Protein AF-A0A5E4MX43-F1 (afdb_monomer_lite)

Structure (mmCIF, N/CA/C/O backbone):
data_AF-A0A5E4MX43-F1
#
_entry.id   AF-A0A5E4MX43-F1
#
loop_
_atom_site.group_PDB
_atom_site.id
_atom_site.type_symbol
_atom_site.label_atom_id
_atom_site.label_alt_id
_atom_site.label_comp_id
_atom_site.label_asym_id
_atom_site.label_entity_id
_atom_site.label_seq_id
_atom_site.pdbx_PDB_ins_code
_atom_site.Cartn_x
_atom_site.Cartn_y
_atom_site.Cartn_z
_atom_site.occupancy
_atom_site.B_iso_or_equiv
_atom_site.auth_seq_id
_atom_site.auth_comp_id
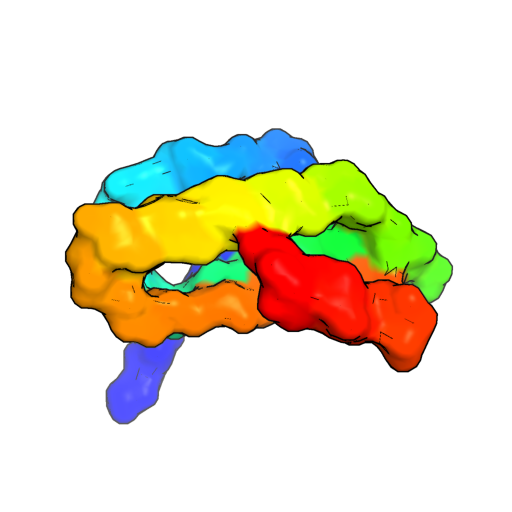_atom_site.auth_asym_id
_atom_site.auth_atom_id
_atom_site.pdbx_PDB_model_num
ATOM 1 N N . MET A 1 1 ? -14.273 -20.251 2.000 1.00 58.69 1 MET A N 1
ATOM 2 C CA . MET A 1 1 ? -14.826 -18.963 1.533 1.00 58.69 1 MET A CA 1
ATOM 3 C C . MET A 1 1 ? -13.884 -18.440 0.459 1.00 58.69 1 MET A C 1
ATOM 5 O O . MET A 1 1 ? -12.686 -18.632 0.622 1.00 58.69 1 MET A O 1
ATOM 9 N N . ILE A 1 2 ? -14.394 -17.900 -0.647 1.00 78.62 2 ILE A N 1
ATOM 10 C CA . ILE A 1 2 ? -13.569 -17.220 -1.660 1.00 78.62 2 ILE A CA 1
ATOM 11 C C . ILE A 1 2 ? -13.462 -15.761 -1.205 1.00 78.62 2 ILE A C 1
ATOM 13 O O . ILE A 1 2 ? -14.501 -15.181 -0.900 1.00 78.62 2 ILE A O 1
ATOM 17 N N . GLY A 1 3 ? -12.250 -15.211 -1.102 1.00 90.06 3 GLY A N 1
ATOM 18 C CA . GLY A 1 3 ? -12.040 -13.816 -0.698 1.00 90.06 3 GLY A CA 1
ATOM 19 C C . GLY A 1 3 ? -12.164 -12.832 -1.866 1.00 90.06 3 GLY A C 1
ATOM 20 O O . GLY A 1 3 ? -11.924 -13.200 -3.018 1.00 90.06 3 GLY A O 1
ATOM 21 N N . ALA A 1 4 ? -12.525 -11.586 -1.568 1.00 96.94 4 ALA A N 1
ATOM 22 C CA . ALA A 1 4 ? -12.607 -10.473 -2.502 1.00 96.94 4 ALA A CA 1
ATOM 23 C C . ALA A 1 4 ? -11.350 -9.595 -2.418 1.00 96.94 4 ALA A C 1
ATOM 25 O O . ALA A 1 4 ? -10.922 -9.176 -1.342 1.00 96.94 4 ALA A O 1
ATOM 26 N N . GLY A 1 5 ? -10.762 -9.293 -3.575 1.00 97.50 5 GLY A N 1
ATOM 27 C CA . GLY A 1 5 ? -9.574 -8.455 -3.670 1.00 97.50 5 GLY A CA 1
ATOM 28 C C . GLY A 1 5 ? -9.679 -7.426 -4.783 1.00 97.50 5 GLY A C 1
ATOM 29 O O . GLY A 1 5 ? -10.269 -7.693 -5.829 1.00 97.50 5 GLY A O 1
ATOM 30 N N . VAL A 1 6 ? -9.078 -6.256 -4.569 1.00 98.25 6 VAL A N 1
ATOM 31 C CA . VAL A 1 6 ? -8.969 -5.201 -5.587 1.00 98.25 6 VAL A CA 1
ATOM 32 C C . VAL A 1 6 ? -7.520 -4.773 -5.729 1.00 98.25 6 VAL A C 1
ATOM 34 O O . VAL A 1 6 ? -6.849 -4.489 -4.739 1.00 98.25 6 VAL A O 1
ATOM 37 N N . ALA A 1 7 ? -7.055 -4.691 -6.974 1.00 98.00 7 ALA A N 1
ATOM 38 C CA . ALA A 1 7 ? -5.770 -4.101 -7.307 1.00 98.00 7 ALA A CA 1
ATOM 39 C C . ALA A 1 7 ? -5.940 -2.642 -7.740 1.00 98.00 7 ALA A C 1
ATOM 41 O O . ALA A 1 7 ? -6.800 -2.335 -8.567 1.00 98.00 7 ALA A O 1
ATOM 42 N N . ILE A 1 8 ? -5.100 -1.751 -7.216 1.00 98.38 8 ILE A N 1
ATOM 43 C CA . ILE A 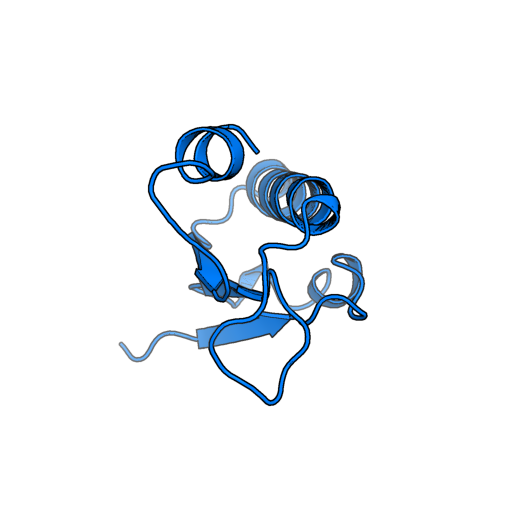1 8 ? -5.018 -0.357 -7.656 1.00 98.38 8 ILE A CA 1
ATOM 44 C C . ILE A 1 8 ? -3.633 -0.056 -8.226 1.00 98.38 8 ILE A C 1
ATOM 46 O O . ILE A 1 8 ? -2.605 -0.442 -7.667 1.00 98.38 8 ILE A O 1
ATOM 50 N N . VAL A 1 9 ? -3.614 0.651 -9.354 1.00 98.38 9 VAL A N 1
ATOM 51 C CA . VAL A 1 9 ? -2.390 1.032 -10.076 1.00 98.38 9 VAL A CA 1
ATOM 52 C C . VAL A 1 9 ? -1.875 2.398 -9.606 1.00 98.38 9 VAL A C 1
ATOM 54 O O . VAL A 1 9 ? -2.611 3.116 -8.917 1.00 98.38 9 VAL A O 1
ATOM 57 N N . PRO A 1 10 ? -0.647 2.822 -9.969 1.00 98.06 10 PRO A N 1
ATOM 58 C CA . PRO A 1 10 ? -0.097 4.118 -9.563 1.00 98.06 10 PRO A CA 1
ATOM 59 C C . PRO A 1 10 ? -1.009 5.321 -9.835 1.00 98.06 10 PRO A C 1
ATOM 61 O O . PRO A 1 10 ? -1.109 6.205 -8.983 1.00 98.06 10 PRO A O 1
ATOM 64 N N . SER A 1 11 ? -1.739 5.315 -10.951 1.00 97.56 11 SER A N 1
ATOM 65 C CA . SER A 1 11 ? -2.671 6.381 -11.337 1.00 97.56 11 SER A CA 1
ATOM 66 C C . SER A 1 11 ? -4.019 6.359 -10.605 1.00 97.56 11 SER A C 1
ATOM 68 O O . SER A 1 11 ? -4.736 7.356 -10.641 1.00 97.56 11 SER A O 1
ATOM 70 N N . THR A 1 12 ? -4.379 5.269 -9.921 1.00 98.31 12 THR A N 1
ATOM 71 C CA . THR A 1 12 ? -5.627 5.183 -9.150 1.0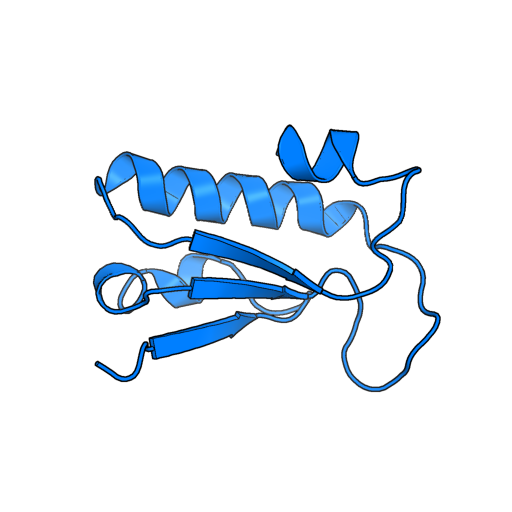0 98.31 12 THR A CA 1
ATOM 72 C C . THR A 1 12 ? -5.436 5.800 -7.769 1.00 98.31 12 THR A C 1
ATOM 74 O O . THR A 1 12 ? -4.562 5.385 -7.002 1.00 98.31 12 THR A O 1
ATOM 77 N N . HIS A 1 13 ? -6.266 6.783 -7.431 1.00 97.75 13 HIS A N 1
ATOM 78 C CA . HIS A 1 13 ? -6.245 7.415 -6.117 1.00 97.75 13 HIS A CA 1
ATOM 79 C C . HIS A 1 13 ? -6.865 6.481 -5.047 1.00 97.75 13 HIS A C 1
ATOM 81 O O . HIS A 1 13 ? -7.916 5.897 -5.305 1.00 97.75 13 HIS A O 1
ATOM 87 N N . PRO A 1 14 ? -6.304 6.354 -3.823 1.00 97.25 14 PRO A N 1
ATOM 88 C CA . PRO A 1 14 ? -6.857 5.497 -2.756 1.00 97.25 14 PRO A CA 1
ATOM 89 C C . PRO A 1 14 ? -8.325 5.734 -2.419 1.00 97.25 14 PRO A C 1
ATOM 91 O O . PRO A 1 14 ? -9.043 4.806 -2.065 1.00 97.25 14 PRO A O 1
ATOM 94 N N . ASN A 1 15 ? -8.783 6.981 -2.543 1.00 97.31 15 ASN A N 1
ATOM 95 C CA . ASN A 1 15 ? -10.177 7.348 -2.276 1.00 97.31 15 ASN A CA 1
ATOM 96 C C . ASN A 1 15 ? -11.196 6.619 -3.162 1.00 97.31 15 ASN A C 1
ATOM 98 O O . ASN A 1 15 ? -12.359 6.564 -2.770 1.00 97.31 15 ASN A O 1
ATOM 102 N N . GLU A 1 16 ? -10.799 6.033 -4.293 1.00 97.94 16 GLU A N 1
ATOM 103 C CA . GLU A 1 16 ? -11.692 5.177 -5.087 1.00 97.94 16 GLU A CA 1
ATOM 104 C C . GLU A 1 16 ? -12.179 3.955 -4.283 1.00 97.94 16 GLU A C 1
ATOM 106 O O . GLU A 1 16 ? -13.284 3.462 -4.493 1.00 97.94 16 GLU A O 1
ATOM 111 N N . LEU A 1 17 ? -11.415 3.516 -3.273 1.00 98.31 17 LEU A N 1
ATOM 112 C CA . LEU A 1 17 ? -11.778 2.399 -2.397 1.00 98.31 17 LEU A CA 1
ATOM 113 C C . LEU A 1 17 ? -12.837 2.761 -1.346 1.00 98.31 17 LEU A C 1
ATOM 115 O O . LEU A 1 17 ? -13.380 1.870 -0.695 1.00 98.31 17 LEU A O 1
ATOM 119 N N . LYS A 1 18 ? -13.156 4.050 -1.154 1.00 96.88 18 LYS A N 1
ATOM 120 C CA . LYS A 1 18 ? -13.922 4.537 0.009 1.00 96.88 18 LYS A CA 1
ATOM 121 C C . LYS A 1 18 ? -15.282 3.864 0.203 1.00 96.88 18 LYS A C 1
ATOM 123 O O . LYS A 1 18 ? -15.763 3.844 1.334 1.00 96.88 18 LYS A O 1
ATOM 128 N N . 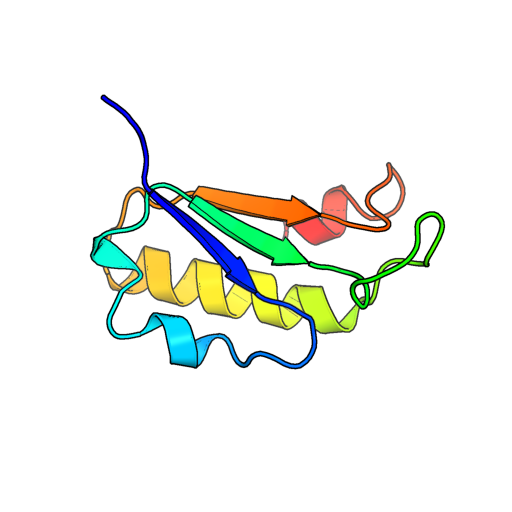TYR A 1 19 ? -15.904 3.363 -0.861 1.00 97.44 19 TYR A N 1
ATOM 129 C CA . TYR A 1 19 ? -17.203 2.695 -0.789 1.00 97.44 19 TYR A CA 1
ATOM 130 C C . TYR A 1 19 ? -17.105 1.178 -0.715 1.00 97.44 19 TYR A C 1
ATOM 132 O O . TYR A 1 19 ? -18.038 0.569 -0.223 1.00 97.44 19 TYR A O 1
ATOM 140 N N . ILE A 1 20 ? -15.997 0.577 -1.144 1.00 97.69 20 ILE A N 1
ATOM 141 C CA . ILE A 1 20 ? -15.893 -0.882 -1.287 1.00 97.69 20 ILE A CA 1
ATOM 142 C C . ILE A 1 20 ? -14.914 -1.518 -0.305 1.00 97.69 20 ILE A C 1
ATOM 144 O O . ILE A 1 20 ? -14.992 -2.712 -0.081 1.00 97.69 20 ILE A O 1
ATOM 148 N N . ILE A 1 21 ? -14.021 -0.744 0.326 1.00 98.12 21 ILE A N 1
ATOM 149 C CA . ILE A 1 21 ? -12.923 -1.291 1.144 1.00 98.12 21 ILE A CA 1
ATOM 150 C C . ILE A 1 21 ? -13.388 -2.213 2.280 1.00 98.12 21 ILE A C 1
ATOM 152 O O . ILE A 1 21 ? -12.667 -3.122 2.657 1.00 98.12 21 ILE A O 1
ATOM 156 N N . HIS A 1 22 ? -14.603 -2.008 2.789 1.00 97.12 22 HIS A N 1
ATOM 157 C CA . HIS A 1 22 ? -15.202 -2.818 3.849 1.00 97.12 22 HIS A CA 1
ATOM 158 C C . HIS A 1 22 ? -15.673 -4.210 3.393 1.00 97.12 22 HIS A C 1
ATOM 160 O O . HIS A 1 22 ? -15.941 -5.060 4.234 1.00 97.12 22 HIS A O 1
ATOM 166 N N . GLU A 1 23 ? -15.775 -4.436 2.083 1.00 97.25 23 GLU A N 1
ATOM 167 C CA . GLU A 1 23 ? -16.116 -5.728 1.477 1.00 97.25 23 GLU A CA 1
ATOM 168 C C . GLU A 1 23 ? -14.866 -6.494 1.014 1.00 97.25 23 GLU A C 1
ATOM 170 O O . GLU A 1 23 ? -14.982 -7.603 0.500 1.00 97.25 23 GLU A O 1
ATOM 175 N N . LEU A 1 24 ? -13.672 -5.898 1.144 1.00 98.12 24 LEU A N 1
ATOM 176 C CA . LEU A 1 24 ? -12.428 -6.463 0.629 1.00 98.12 24 LEU A CA 1
ATOM 177 C C . LEU A 1 24 ? -11.658 -7.198 1.722 1.00 98.12 24 LEU A C 1
ATOM 179 O O . LEU A 1 24 ? -11.345 -6.629 2.769 1.00 98.12 24 LEU A O 1
ATOM 183 N N . ASP A 1 25 ? -11.238 -8.420 1.413 1.00 98.31 25 ASP A N 1
ATOM 184 C CA . ASP A 1 25 ? -10.246 -9.152 2.196 1.00 98.31 25 ASP A CA 1
ATOM 185 C C . ASP A 1 25 ? -8.834 -8.607 1.934 1.00 98.31 25 ASP A C 1
ATOM 187 O O . ASP A 1 25 ? -7.994 -8.584 2.833 1.00 98.31 25 ASP A O 1
ATOM 191 N N . VAL A 1 26 ? -8.559 -8.140 0.707 1.00 98.38 26 VAL A N 1
ATOM 192 C CA . VAL A 1 26 ? -7.239 -7.623 0.318 1.00 98.38 26 VAL A CA 1
ATOM 193 C C . VAL A 1 26 ? -7.304 -6.438 -0.649 1.00 98.38 26 VAL A C 1
ATOM 195 O O . VAL A 1 26 ? -8.052 -6.428 -1.628 1.00 98.38 26 VAL A O 1
ATOM 198 N N . VAL A 1 27 ? -6.443 -5.449 -0.418 1.00 98.62 27 VAL A N 1
ATOM 199 C CA . VAL A 1 27 ? -6.112 -4.389 -1.376 1.00 98.62 27 VAL A CA 1
ATOM 200 C C . VAL A 1 27 ? -4.683 -4.607 -1.865 1.00 98.62 27 VAL A C 1
ATOM 202 O O . VAL A 1 27 ? -3.731 -4.511 -1.091 1.00 98.62 27 VAL A O 1
ATOM 205 N N . LEU A 1 28 ? -4.525 -4.887 -3.158 1.00 98.56 28 LEU A N 1
ATOM 206 C CA . LEU A 1 28 ? -3.226 -4.997 -3.816 1.00 98.56 28 LEU A CA 1
ATOM 207 C C . LEU A 1 28 ? -2.813 -3.631 -4.375 1.00 98.56 28 LEU A C 1
ATOM 209 O O . LEU A 1 28 ? -3.461 -3.082 -5.264 1.00 98.56 28 LEU A O 1
ATOM 213 N N . ILE A 1 29 ? -1.720 -3.074 -3.873 1.00 98.62 29 ILE A N 1
ATOM 214 C CA . ILE A 1 29 ? -1.163 -1.810 -4.347 1.00 98.62 29 ILE A CA 1
ATOM 215 C C . ILE A 1 29 ? -0.030 -2.125 -5.317 1.00 98.62 29 ILE A C 1
ATOM 217 O O . ILE A 1 29 ? 1.002 -2.665 -4.917 1.00 98.62 29 ILE A O 1
ATOM 221 N N . MET A 1 30 ? -0.198 -1.764 -6.590 1.00 98.31 30 MET A N 1
ATOM 222 C CA . MET A 1 30 ? 0.904 -1.863 -7.541 1.00 98.31 30 MET A CA 1
ATOM 223 C C . MET A 1 30 ? 1.906 -0.729 -7.312 1.00 98.31 30 MET A C 1
ATOM 225 O O . MET A 1 30 ? 1.567 0.453 -7.411 1.00 98.31 30 MET A O 1
ATOM 229 N N . SER A 1 31 ? 3.158 -1.096 -7.055 1.00 98.00 31 SER A N 1
ATOM 230 C CA . SER A 1 31 ? 4.298 -0.193 -6.895 1.00 98.00 31 SER A CA 1
ATOM 231 C C . SER A 1 31 ? 5.062 0.085 -8.190 1.00 98.00 31 SER A C 1
ATOM 233 O O . SER A 1 31 ? 6.120 0.704 -8.160 1.00 98.00 31 SER A O 1
ATOM 235 N N . VAL A 1 32 ? 4.513 -0.325 -9.334 1.00 97.88 32 VAL A N 1
ATOM 236 C CA . VAL A 1 32 ? 5.001 -0.038 -10.693 1.00 97.88 32 VAL A CA 1
ATOM 237 C C . VAL A 1 32 ? 3.814 0.196 -11.625 1.00 97.88 32 VAL A C 1
ATOM 239 O O . VAL A 1 32 ? 2.679 -0.151 -11.291 1.00 97.88 32 VAL A O 1
ATOM 242 N N . ASN A 1 33 ? 4.052 0.770 -12.805 1.00 96.12 33 ASN A N 1
ATOM 243 C CA . ASN A 1 33 ? 2.999 0.846 -13.816 1.00 96.12 33 ASN A CA 1
ATOM 244 C C . ASN A 1 33 ? 2.708 -0.556 -14.383 1.00 96.12 33 ASN A C 1
ATOM 246 O O . ASN A 1 33 ? 3.638 -1.343 -14.573 1.00 96.12 33 ASN A O 1
ATOM 250 N N . PRO A 1 34 ? 1.442 -0.894 -14.672 1.00 94.00 34 PRO A N 1
ATOM 251 C CA . PRO A 1 34 ? 1.094 -2.202 -15.214 1.00 94.00 34 PRO A CA 1
ATOM 252 C C . PRO A 1 34 ? 1.704 -2.423 -16.606 1.00 94.00 34 PRO A C 1
ATOM 254 O O . PRO A 1 34 ? 1.897 -1.480 -17.372 1.00 94.00 34 PRO A O 1
ATOM 257 N N . GLY A 1 35 ? 1.962 -3.688 -16.944 1.00 91.88 35 GLY A N 1
ATOM 258 C CA . GLY A 1 35 ? 2.329 -4.115 -18.299 1.00 91.88 35 GLY A CA 1
ATOM 259 C C . GLY A 1 35 ? 3.603 -4.954 -18.376 1.00 91.88 35 GLY A C 1
ATOM 260 O O . GLY A 1 35 ? 3.604 -5.966 -19.070 1.00 91.88 35 GLY A O 1
ATOM 261 N N . PHE A 1 36 ? 4.663 -4.583 -17.649 1.00 89.50 36 PHE A N 1
ATOM 262 C CA . PHE A 1 36 ? 5.984 -5.213 -17.801 1.00 89.50 36 PHE A CA 1
ATOM 263 C C . PHE A 1 36 ? 6.670 -5.537 -16.469 1.00 89.50 36 PHE A C 1
ATOM 265 O O . PHE A 1 36 ? 6.563 -4.790 -15.496 1.00 89.50 36 PHE A O 1
ATOM 272 N N . SER A 1 37 ? 7.429 -6.634 -16.449 1.00 89.50 37 SER A N 1
ATOM 273 C CA . SER A 1 37 ? 8.289 -7.034 -15.329 1.00 89.50 37 SER A CA 1
ATOM 274 C C . SER A 1 37 ? 9.605 -6.250 -15.293 1.00 89.50 37 SER A C 1
ATOM 276 O O . SER A 1 37 ? 10.051 -5.738 -16.316 1.00 89.50 37 SER A O 1
ATOM 278 N N . GLY A 1 38 ? 10.277 -6.230 -14.139 1.00 93.00 38 GLY A N 1
ATOM 279 C CA . GLY A 1 38 ? 11.620 -5.644 -13.994 1.00 93.00 38 GLY A CA 1
ATOM 280 C C . GLY A 1 38 ? 11.647 -4.122 -13.839 1.00 93.00 38 GLY A C 1
ATOM 281 O O . GLY A 1 38 ? 12.718 -3.530 -13.875 1.00 93.00 38 GLY A O 1
ATOM 282 N N . GLN A 1 39 ? 10.484 -3.492 -13.667 1.00 97.06 39 GLN A N 1
ATOM 283 C CA . GLN A 1 39 ? 10.389 -2.071 -13.348 1.00 97.06 39 GLN A CA 1
ATOM 284 C C . GLN A 1 39 ? 10.811 -1.795 -11.899 1.00 97.06 39 GLN A C 1
ATOM 286 O O . GLN A 1 39 ? 10.539 -2.592 -10.995 1.00 97.06 39 GLN A O 1
ATOM 291 N N . ASP A 1 40 ? 11.428 -0.635 -11.690 1.00 97.19 40 ASP A N 1
ATOM 292 C CA . ASP A 1 40 ? 11.833 -0.166 -10.370 1.00 97.19 40 ASP A CA 1
ATOM 293 C C . ASP A 1 40 ? 10.638 0.261 -9.519 1.00 97.19 40 ASP A C 1
ATOM 295 O O . ASP A 1 40 ? 9.663 0.835 -10.008 1.00 97.19 40 ASP A O 1
ATOM 299 N N . PHE A 1 41 ? 10.754 0.029 -8.212 1.00 98.19 41 PHE A N 1
ATOM 300 C CA . PHE A 1 41 ? 9.758 0.440 -7.230 1.00 98.19 41 PHE A CA 1
ATOM 301 C C . PHE A 1 41 ? 9.526 1.959 -7.259 1.00 98.19 41 PHE A C 1
ATOM 303 O O . PHE A 1 41 ? 10.438 2.756 -7.022 1.00 98.19 41 PHE A O 1
ATOM 310 N N . LEU A 1 42 ? 8.276 2.366 -7.466 1.00 98.19 42 LEU A N 1
ATOM 311 C CA . LEU A 1 42 ? 7.849 3.756 -7.386 1.00 98.19 42 LEU A CA 1
ATOM 312 C C . LEU A 1 42 ? 7.658 4.151 -5.918 1.00 98.19 42 LEU A C 1
ATOM 314 O O . LEU A 1 42 ? 6.619 3.884 -5.318 1.00 98.19 42 LEU A O 1
ATOM 318 N N . TYR A 1 43 ? 8.642 4.844 -5.338 1.00 98.06 43 TYR A N 1
ATOM 319 C CA . TYR A 1 43 ? 8.600 5.285 -3.934 1.00 98.06 43 TYR A CA 1
ATOM 320 C C . TYR A 1 43 ? 7.410 6.189 -3.584 1.00 98.06 43 TYR A C 1
ATOM 322 O O . TYR A 1 43 ? 6.993 6.216 -2.430 1.00 98.06 43 TYR A O 1
ATOM 330 N N . SER A 1 44 ? 6.801 6.848 -4.573 1.00 97.19 44 SER A N 1
ATOM 331 C CA . SER A 1 44 ? 5.534 7.574 -4.408 1.00 97.19 44 SER A CA 1
ATOM 332 C C . SER A 1 44 ? 4.368 6.682 -3.963 1.00 97.19 44 SER A C 1
ATOM 334 O O . SER A 1 44 ? 3.369 7.183 -3.459 1.00 97.19 44 SER A O 1
ATOM 336 N N . GLN A 1 45 ? 4.472 5.359 -4.127 1.00 98.38 45 GLN A N 1
ATOM 337 C CA . GLN A 1 45 ? 3.442 4.418 -3.689 1.00 98.38 45 GLN A CA 1
ATOM 338 C C . GLN A 1 45 ? 3.520 4.100 -2.188 1.00 98.38 45 GLN A C 1
ATOM 340 O O . GLN A 1 45 ? 2.577 3.516 -1.661 1.00 98.38 45 GLN A O 1
ATOM 345 N N . LEU A 1 46 ? 4.564 4.537 -1.469 1.00 98.62 46 LEU A N 1
ATOM 346 C CA . LEU A 1 46 ? 4.586 4.460 -0.000 1.00 98.62 46 LEU A CA 1
ATOM 347 C C . LEU A 1 46 ? 3.465 5.307 0.617 1.00 98.62 46 LEU A C 1
ATOM 349 O O . LEU A 1 46 ? 2.718 4.807 1.452 1.00 98.62 46 LEU A O 1
ATOM 353 N N . ASP A 1 47 ? 3.260 6.531 0.124 1.00 98.25 47 ASP A N 1
ATOM 354 C CA . ASP A 1 47 ? 2.155 7.388 0.577 1.00 98.25 47 ASP A CA 1
ATOM 355 C C . ASP A 1 47 ? 0.796 6.727 0.314 1.00 98.25 47 ASP A C 1
ATOM 357 O O . ASP A 1 47 ? -0.125 6.802 1.129 1.00 98.25 47 ASP A O 1
ATOM 361 N N . LYS A 1 48 ? 0.676 6.013 -0.813 1.00 98.44 48 LYS A N 1
ATOM 362 C CA . LYS A 1 48 ? -0.519 5.238 -1.154 1.00 98.44 48 LYS A CA 1
ATOM 363 C C . LYS A 1 48 ? -0.783 4.123 -0.139 1.00 98.44 48 LYS A C 1
ATOM 365 O O . LYS A 1 48 ? -1.922 3.979 0.302 1.00 98.44 48 LYS A O 1
ATOM 370 N N . ILE A 1 49 ? 0.253 3.373 0.244 1.00 98.69 49 ILE A N 1
ATOM 371 C CA . ILE A 1 49 ? 0.175 2.327 1.275 1.00 98.69 49 ILE A CA 1
ATOM 372 C C . ILE A 1 49 ? -0.307 2.930 2.598 1.00 98.69 49 ILE A C 1
ATOM 374 O O . ILE A 1 49 ? -1.300 2.454 3.149 1.00 98.69 49 ILE A O 1
ATOM 378 N N . SER A 1 50 ? 0.304 4.027 3.054 1.00 98.62 50 SER A N 1
ATOM 379 C CA . SER A 1 50 ? -0.082 4.684 4.308 1.00 98.62 50 SER A CA 1
ATOM 380 C C . SER A 1 50 ? -1.516 5.221 4.295 1.00 98.62 50 SER A C 1
ATOM 382 O O . SER A 1 50 ? -2.227 5.104 5.294 1.00 98.62 50 SER A O 1
ATOM 384 N N . LEU A 1 51 ? -1.990 5.766 3.169 1.00 98.50 51 LEU A N 1
ATOM 385 C CA . LEU A 1 51 ? -3.374 6.237 3.032 1.00 98.50 51 LEU A CA 1
ATOM 386 C C . LEU A 1 51 ? -4.389 5.088 3.088 1.00 98.50 51 LEU A C 1
ATOM 388 O O . LEU A 1 51 ? -5.418 5.216 3.752 1.00 98.50 51 LEU A O 1
ATOM 392 N N . VAL A 1 52 ? -4.104 3.963 2.425 1.00 98.62 52 VAL A N 1
ATOM 393 C CA . VAL A 1 52 ? -4.966 2.771 2.485 1.00 98.62 52 VAL A CA 1
ATOM 394 C C . VAL A 1 52 ? -4.962 2.182 3.898 1.00 98.62 52 VAL A C 1
ATOM 396 O O . VAL A 1 52 ? -6.029 1.912 4.445 1.00 98.62 52 VAL A O 1
ATOM 399 N N . LYS A 1 53 ? -3.791 2.072 4.536 1.00 98.62 53 LYS A N 1
ATOM 400 C CA . LYS A 1 53 ? -3.642 1.607 5.925 1.00 98.62 53 LYS A CA 1
ATOM 401 C C . LYS A 1 53 ? -4.447 2.459 6.897 1.00 98.62 53 LYS A C 1
ATOM 403 O O . LYS A 1 53 ? -5.180 1.920 7.721 1.00 98.62 53 LYS A O 1
ATOM 408 N N . LYS A 1 54 ? -4.374 3.783 6.756 1.00 98.44 54 LYS A N 1
ATOM 409 C CA . LYS A 1 54 ? -5.175 4.720 7.545 1.00 98.44 54 LYS A CA 1
ATOM 410 C C . LYS A 1 54 ? -6.676 4.494 7.338 1.00 98.44 54 LYS A C 1
ATOM 412 O O . LYS A 1 54 ? -7.403 4.412 8.320 1.00 98.44 54 LYS A O 1
ATOM 417 N N . MET A 1 55 ? -7.134 4.328 6.094 1.00 98.38 55 MET A N 1
ATOM 418 C CA . MET A 1 55 ? -8.549 4.063 5.795 1.00 98.38 55 MET A CA 1
ATOM 419 C C . MET A 1 55 ? -9.055 2.761 6.442 1.00 98.38 55 MET A C 1
ATOM 421 O O . MET A 1 55 ? -10.185 2.723 6.925 1.00 98.38 55 MET A O 1
ATOM 425 N N . ILE A 1 56 ? -8.223 1.715 6.465 1.00 98.56 56 ILE A N 1
ATOM 426 C CA . ILE A 1 56 ? -8.512 0.427 7.118 1.00 98.56 56 ILE A CA 1
ATOM 427 C C . ILE A 1 56 ? -8.602 0.608 8.639 1.00 98.56 56 ILE A C 1
ATOM 429 O O . ILE A 1 56 ? -9.579 0.181 9.253 1.00 98.56 56 ILE A O 1
ATOM 433 N N . GLN A 1 57 ? -7.626 1.300 9.238 1.00 98.31 57 GLN A N 1
ATOM 434 C CA . GLN A 1 57 ? -7.563 1.550 10.682 1.00 98.31 57 GLN A CA 1
ATOM 435 C C . GLN A 1 57 ? -8.720 2.418 11.186 1.00 98.31 57 GLN A C 1
ATOM 437 O O . GLN A 1 57 ? -9.362 2.067 12.170 1.00 98.31 57 GLN A O 1
ATOM 442 N N . GLU A 1 58 ? -9.035 3.521 10.502 1.00 98.19 58 GLU A N 1
ATOM 443 C CA . GLU A 1 58 ? -10.135 4.425 10.875 1.00 98.19 58 GLU A CA 1
ATOM 444 C C . GLU A 1 58 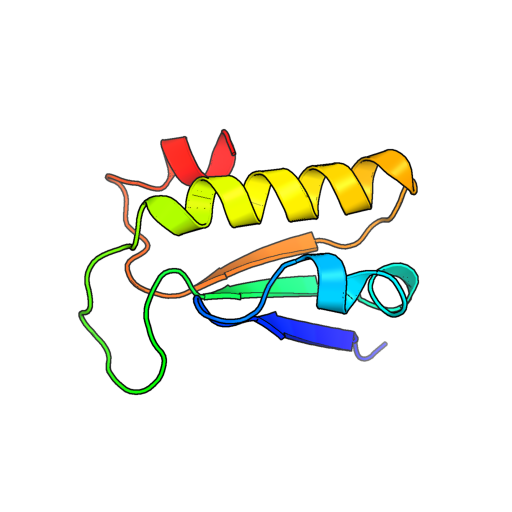? -11.505 3.733 10.869 1.00 98.19 58 GLU A C 1
ATOM 446 O O . GLU A 1 58 ? -12.435 4.181 11.538 1.00 98.19 58 GLU A O 1
ATOM 451 N N . ARG A 1 59 ? -11.634 2.641 10.110 1.00 98.00 59 ARG A N 1
ATOM 452 C CA . ARG A 1 59 ? -12.874 1.875 9.951 1.00 98.00 59 ARG A CA 1
ATOM 453 C C . ARG A 1 59 ? -12.868 0.543 10.702 1.00 98.00 59 ARG A C 1
ATOM 455 O O . ARG A 1 59 ? -13.874 -0.156 10.643 1.00 98.00 59 ARG A O 1
ATOM 462 N N . ASN A 1 60 ? -11.783 0.215 11.409 1.00 98.38 60 ASN A N 1
ATOM 463 C CA . ASN A 1 60 ? -11.582 -1.060 12.105 1.00 98.38 60 ASN A CA 1
ATOM 464 C C . ASN A 1 60 ? -11.849 -2.284 11.204 1.00 98.38 60 ASN A C 1
ATOM 466 O O . ASN A 1 60 ? -12.618 -3.168 11.571 1.00 98.38 60 ASN A O 1
ATOM 470 N N . LEU A 1 61 ? -11.259 -2.299 10.005 1.00 98.06 61 LEU A N 1
ATOM 471 C CA . LEU A 1 61 ? -11.425 -3.387 9.034 1.00 98.06 61 LEU A CA 1
ATOM 472 C C . LEU A 1 61 ? -10.292 -4.416 9.138 1.00 98.06 61 LEU A C 1
ATOM 474 O O . LEU A 1 61 ? -9.144 -4.050 9.382 1.00 98.06 61 LEU A O 1
ATOM 478 N N . ASP A 1 62 ? -10.608 -5.680 8.845 1.00 97.50 62 ASP A N 1
ATOM 479 C CA . ASP A 1 62 ? -9.634 -6.784 8.763 1.00 97.50 62 ASP A CA 1
ATOM 480 C C . ASP A 1 62 ? -8.938 -6.882 7.388 1.00 97.50 62 ASP A C 1
ATOM 482 O O . ASP A 1 62 ? -8.147 -7.794 7.138 1.00 97.50 62 ASP A O 1
ATOM 486 N N . THR A 1 63 ? -9.228 -5.942 6.481 1.00 98.38 63 THR A N 1
ATOM 487 C CA . THR A 1 63 ? -8.660 -5.882 5.132 1.00 98.38 63 THR A CA 1
ATOM 488 C C . THR A 1 63 ? -7.133 -5.846 5.176 1.00 98.38 63 THR A C 1
ATOM 490 O O . THR A 1 63 ? -6.527 -5.013 5.851 1.00 98.38 63 THR A O 1
ATOM 493 N N . GLN A 1 64 ? -6.493 -6.714 4.397 1.00 98.12 64 GLN A N 1
ATOM 494 C CA . GLN A 1 64 ? -5.040 -6.755 4.276 1.00 98.12 64 GLN A CA 1
ATOM 495 C C . GLN A 1 64 ? -4.540 -5.861 3.139 1.00 98.12 64 GLN A C 1
ATOM 497 O O . GLN A 1 64 ? -5.220 -5.655 2.134 1.00 98.12 64 GLN A O 1
ATOM 502 N N . ILE A 1 65 ? -3.308 -5.369 3.264 1.00 98.56 65 ILE A N 1
ATOM 503 C CA . ILE A 1 65 ? -2.600 -4.684 2.178 1.00 98.56 65 ILE A CA 1
ATOM 504 C C . ILE A 1 65 ? -1.549 -5.634 1.612 1.00 98.56 65 ILE A C 1
ATOM 506 O O . ILE A 1 65 ? -0.751 -6.202 2.352 1.00 98.56 65 ILE A O 1
ATOM 510 N N . SER A 1 66 ? -1.530 -5.776 0.292 1.00 98.31 66 SER A N 1
ATOM 511 C CA . SER A 1 66 ? -0.464 -6.440 -0.458 1.00 98.31 66 SER A CA 1
ATOM 512 C C . SER A 1 66 ? 0.215 -5.435 -1.385 1.00 98.31 66 SER A C 1
ATOM 514 O O . SER A 1 66 ? -0.417 -4.477 -1.827 1.00 98.31 66 SER A O 1
ATOM 516 N N . VAL A 1 67 ? 1.49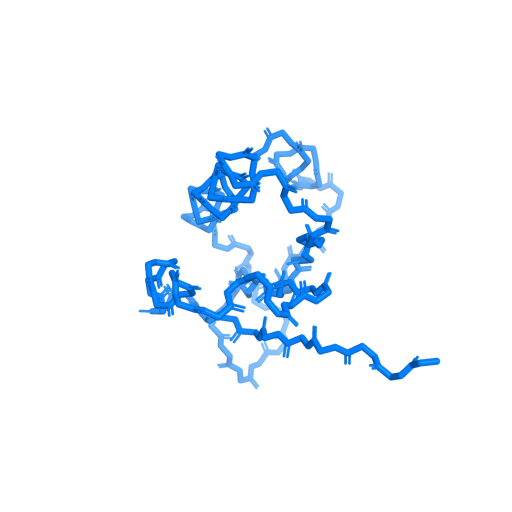4 -5.645 -1.698 1.00 98.38 67 VAL A N 1
ATOM 517 C CA . VAL A 1 67 ? 2.276 -4.759 -2.576 1.00 98.38 67 VAL A CA 1
ATOM 518 C C . VAL A 1 67 ? 2.896 -5.581 -3.697 1.00 98.38 67 VAL A C 1
ATOM 520 O O . VAL A 1 67 ? 3.526 -6.601 -3.423 1.00 98.38 67 VAL A O 1
ATOM 523 N N . ASP A 1 68 ? 2.719 -5.142 -4.943 1.00 97.25 68 ASP A N 1
ATOM 524 C CA . ASP A 1 68 ? 3.203 -5.850 -6.134 1.00 97.25 68 ASP A CA 1
ATOM 525 C C . ASP A 1 68 ? 3.982 -4.935 -7.090 1.00 97.25 68 ASP A C 1
ATOM 527 O O . ASP A 1 68 ? 3.567 -3.821 -7.402 1.00 97.25 68 ASP A O 1
ATOM 531 N N . GLY A 1 69 ? 5.114 -5.438 -7.584 1.00 97.31 69 GLY A N 1
ATOM 532 C CA . GLY A 1 69 ? 5.995 -4.760 -8.532 1.00 97.31 69 GLY A CA 1
ATOM 533 C C . GLY A 1 69 ? 7.217 -4.100 -7.891 1.00 97.31 69 GLY A C 1
ATOM 534 O O . GLY A 1 69 ? 7.108 -3.218 -7.045 1.00 97.31 69 GLY A O 1
ATOM 535 N N . GLY A 1 70 ? 8.415 -4.507 -8.312 1.00 96.50 70 GLY A N 1
ATOM 536 C CA . GLY A 1 70 ? 9.671 -3.899 -7.853 1.00 96.50 70 GLY A CA 1
ATOM 537 C C . GLY A 1 70 ? 10.020 -4.150 -6.374 1.00 96.50 70 GLY A C 1
ATOM 538 O O . GLY A 1 70 ? 10.967 -3.552 -5.864 1.00 96.50 70 GLY A O 1
ATOM 539 N N . VAL A 1 71 ? 9.289 -5.018 -5.663 1.00 97.38 71 VAL A N 1
ATOM 540 C CA . VAL A 1 71 ? 9.532 -5.348 -4.245 1.00 97.38 71 VAL A CA 1
ATOM 541 C C . VAL A 1 71 ? 10.807 -6.181 -4.092 1.00 97.38 71 VAL A C 1
ATOM 543 O O . VAL A 1 71 ? 10.999 -7.178 -4.785 1.00 97.38 71 VAL A O 1
ATOM 546 N N . ASN A 1 72 ? 11.691 -5.777 -3.180 1.00 97.25 72 ASN A N 1
ATOM 547 C CA . ASN A 1 72 ? 12.937 -6.477 -2.875 1.00 97.25 72 ASN A CA 1
ATOM 548 C C . ASN A 1 72 ? 13.456 -6.112 -1.466 1.00 97.25 72 ASN A C 1
ATOM 550 O O . ASN A 1 72 ? 12.889 -5.275 -0.764 1.00 97.25 72 ASN A O 1
ATOM 554 N N . LEU A 1 73 ? 14.565 -6.719 -1.034 1.00 97.88 73 LEU A N 1
ATOM 555 C CA . LEU A 1 73 ? 15.104 -6.518 0.321 1.00 97.88 73 LEU A CA 1
ATOM 556 C C . LEU A 1 73 ? 15.495 -5.062 0.634 1.00 97.88 73 LEU A C 1
ATOM 558 O O . LEU A 1 73 ? 15.483 -4.673 1.799 1.00 97.88 73 LEU A O 1
ATOM 562 N N . SER A 1 74 ? 15.802 -4.240 -0.375 1.00 97.25 74 SER A N 1
ATOM 563 C CA . SER A 1 74 ? 16.180 -2.835 -0.163 1.00 97.25 74 SER A CA 1
ATOM 564 C C . SER A 1 74 ? 14.991 -1.919 0.161 1.00 97.25 74 SER A C 1
ATOM 566 O O . SER A 1 74 ? 15.186 -0.852 0.748 1.00 97.25 74 SER A O 1
ATOM 568 N N . ASN A 1 75 ? 13.762 -2.319 -0.196 1.00 97.94 75 ASN A N 1
ATOM 569 C CA . ASN A 1 75 ? 12.550 -1.524 0.029 1.00 97.94 75 ASN A CA 1
ATOM 570 C C . ASN A 1 75 ? 11.556 -2.158 1.013 1.00 97.94 75 ASN A C 1
ATOM 572 O O . ASN A 1 75 ? 10.723 -1.430 1.551 1.00 97.94 75 ASN A O 1
ATOM 576 N N . ALA A 1 76 ? 11.694 -3.448 1.337 1.00 97.75 76 ALA A N 1
ATOM 577 C CA . ALA A 1 76 ? 10.806 -4.161 2.258 1.00 97.75 76 ALA A CA 1
ATOM 578 C C . ALA A 1 76 ? 10.589 -3.430 3.597 1.00 97.75 76 ALA A C 1
ATOM 580 O O . ALA A 1 76 ? 9.452 -3.269 4.033 1.00 97.75 76 ALA A O 1
ATOM 581 N N . ALA A 1 77 ? 11.654 -2.914 4.220 1.00 98.31 77 ALA A N 1
ATOM 582 C CA . ALA A 1 77 ? 11.543 -2.190 5.489 1.00 98.31 77 ALA A CA 1
ATOM 583 C C . ALA A 1 77 ? 10.685 -0.915 5.377 1.00 98.31 77 ALA A C 1
ATOM 585 O O . ALA A 1 77 ? 9.877 -0.637 6.259 1.00 98.31 77 ALA A O 1
ATOM 586 N N . LYS A 1 78 ? 10.817 -0.167 4.273 1.00 98.31 78 LYS A N 1
ATOM 587 C CA . LYS A 1 78 ? 10.019 1.043 4.017 1.00 98.31 78 LYS A CA 1
ATOM 588 C C . LYS A 1 78 ? 8.558 0.698 3.731 1.00 98.31 78 LYS A C 1
ATOM 590 O O . LYS A 1 78 ? 7.676 1.411 4.188 1.00 98.31 78 LYS A O 1
ATOM 595 N N . ILE A 1 79 ? 8.314 -0.401 3.014 1.00 98.44 79 ILE A N 1
ATOM 596 C CA . ILE A 1 79 ? 6.964 -0.907 2.729 1.00 98.44 79 ILE A CA 1
ATOM 597 C C . ILE A 1 79 ? 6.246 -1.300 4.025 1.00 98.44 79 ILE A C 1
ATOM 599 O O . ILE A 1 79 ? 5.090 -0.945 4.202 1.00 98.44 79 ILE A O 1
ATOM 603 N N . ILE A 1 80 ? 6.928 -1.999 4.939 1.00 97.44 80 ILE A N 1
ATOM 604 C CA . ILE A 1 80 ? 6.360 -2.409 6.236 1.00 97.44 80 ILE A CA 1
ATOM 605 C C . ILE A 1 80 ? 6.100 -1.196 7.143 1.00 97.44 80 ILE A C 1
ATOM 607 O O . ILE A 1 80 ? 5.143 -1.189 7.920 1.00 97.44 80 ILE A O 1
ATOM 611 N N . GLN A 1 81 ? 6.970 -0.184 7.075 1.00 97.81 81 GLN A N 1
ATOM 612 C CA . GLN A 1 81 ? 6.834 1.036 7.867 1.00 97.81 81 GLN A CA 1
ATOM 613 C C . GLN A 1 81 ? 5.652 1.903 7.411 1.00 97.81 81 GLN A C 1
ATOM 615 O O . GLN A 1 81 ? 4.997 2.507 8.266 1.00 97.81 81 GLN A O 1
ATOM 620 N N . ALA A 1 82 ? 5.404 1.966 6.098 1.00 96.62 82 ALA A N 1
ATOM 621 C CA . ALA A 1 82 ? 4.277 2.685 5.505 1.00 96.62 82 ALA A CA 1
ATOM 622 C C . ALA A 1 82 ? 2.925 2.195 6.052 1.00 96.62 82 ALA A C 1
ATOM 624 O O . ALA A 1 82 ? 2.034 3.054 6.231 1.00 96.62 82 ALA A O 1
#

Secondary structure (DSSP, 8-state):
-PPPEEEE-TTS-GGGGGGTGGG-SEEEEESS-TT-SSPPP-TTHHHHHHHHHHHHHHTT---EEEEESS--TTTHHHHHH-

Foldseek 3Di:
DDFAEDEDEPPDQLCVCLVPQQRHQEYEYEQDGPDDADDAGNPVCLVVLVVNVVSCVVVVHNYYYHYDGNDDPVCVVSNVVD

Organism: NCBI:txid506608

InterPro domains:
  IPR000056 Ribulose-phosphate 3-epimerase-like [PF00834] (4-82)
  IPR000056 Ribulose-phosphate 3-epimerase-like [PS01086] (27-49)
  IPR000056 Ribulose-phosphate 3-epimerase-like [PTHR11749] (4-82)
  IPR011060 Ribulose-phosphate binding barrel [SSF51366] (4-82)
  IPR013785 Aldolase-type TIM barrel [G3DSA:3.20.20.70] (1-82)

Sequence (82 aa):
MIGAGVAIVPSTHPNELKYIIHELDVVLIMSVNPGFSGQDFLYSQLDKISLVKKMIQERNLDTQISVDGGVNLSNAAKIIQA

pLDDT: mean 96.73, std 5.06, range [58.69, 98.69]

Radius of gyration: 12.47 Å; chains: 1; bounding box: 33×26×30 Å